Protein AF-A0A8H7DHP2-F1 (afdb_monomer)

Foldseek 3Di:
DFDWDADPPDRDIDRPPPCDPDPVCVVVCCVPPPQAEAEAEQCPVVPVLV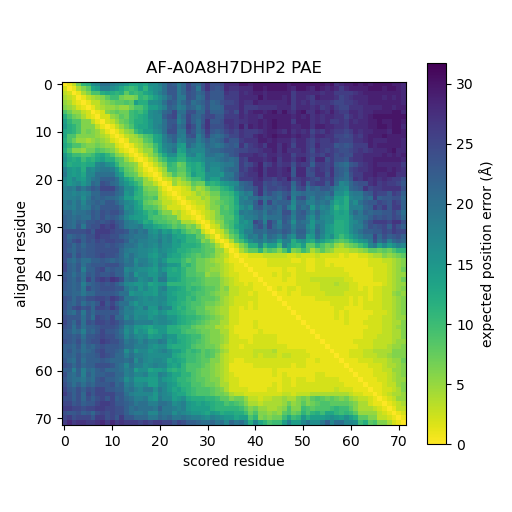VVCVVCVSHHYHYDYPDDDPDD

InterPro domains:
  IPR029063 S-adenosyl-L-methionine-dependent methyltransferase superfamily [G3DSA:3.40.50.150] (20-69)
  IPR029063 S-adenosyl-L-methionine-dependent methyltransferase superfamily [SSF53335] (7-68)
  IPR041698 Methyltransferase domain 25 [PF13649] (38-68)

pLDDT: mean 73.38, std 20.56, range [39.94, 97.88]

Mean predicted aligned error: 14.07 Å

Sequence (72 aa):
MSARYEHPKDGGFVYPVLPPASDSERLDTMHNTIARKIIELGCGSGAWAIQAAKQFPDAQVVAVDQSPLPDR

Organism: NCBI:txid230812

Secondary structure (DSSP, 8-state):
-PPPEE-TTT-PEE---PPPSSHHHHHHHHHHHS-EEEEEES-TT-HHHHHHHHH-TTEEEEEE-SSPPPP-

Solvent-accessible surface area (backbone atoms only — not comparable to full-atom values): 4760 Å² total; per-residue (Å²): 138,86,80,82,48,74,41,95,86,75,80,44,76,47,76,73,80,69,78,61,96,42,72,67,53,43,52,54,46,54,72,73,71,52,76,44,74,46,77,41,79,68,32,82,87,36,66,62,51,57,52,49,36,69,75,37,73,77,34,54,65,45,70,39,55,90,68,78,81,77,91,130

Structure (mmCIF, N/CA/C/O backbone):
data_AF-A0A8H7DHP2-F1
#
_entry.id   AF-A0A8H7DHP2-F1
#
loop_
_atom_site.group_PDB
_atom_site.id
_atom_site.type_symbol
_atom_site.label_atom_id
_atom_site.label_alt_id
_atom_site.label_comp_id
_atom_site.label_asym_id
_atom_site.label_entity_id
_atom_site.label_seq_id
_atom_site.pdbx_PDB_ins_code
_atom_site.Cartn_x
_atom_site.Cartn_y
_atom_site.Cartn_z
_atom_site.occupancy
_atom_site.B_iso_or_equiv
_atom_site.auth_seq_id
_atom_site.auth_comp_id
_atom_site.auth_asym_id
_atom_site.auth_atom_id
_atom_site.pdbx_PDB_model_num
ATOM 1 N N . MET A 1 1 ? -32.913 10.385 20.997 1.00 39.94 1 MET A N 1
ATOM 2 C CA . MET A 1 1 ? -33.847 9.979 19.922 1.00 39.94 1 MET A CA 1
ATOM 3 C C . MET A 1 1 ? -33.070 9.984 18.614 1.00 39.94 1 MET A C 1
ATOM 5 O O . MET A 1 1 ? -32.625 11.050 18.218 1.00 39.94 1 MET A O 1
ATOM 9 N N . SER A 1 2 ? -32.805 8.825 18.003 1.00 45.94 2 SER A N 1
ATOM 10 C CA . SER A 1 2 ? -32.097 8.743 16.715 1.00 45.94 2 SER A CA 1
ATOM 11 C C . SER A 1 2 ? -33.104 8.752 15.563 1.00 45.94 2 SER A C 1
ATOM 13 O O . SER A 1 2 ? -34.017 7.929 15.524 1.00 45.94 2 SER A O 1
ATOM 15 N N . ALA A 1 3 ? -32.961 9.704 14.641 1.00 46.19 3 ALA A N 1
ATOM 16 C CA . ALA A 1 3 ? -33.753 9.741 13.416 1.00 46.19 3 ALA A CA 1
ATOM 17 C C . ALA A 1 3 ? -33.163 8.736 12.415 1.00 46.19 3 ALA A C 1
ATOM 19 O O . ALA A 1 3 ? -31.972 8.788 12.107 1.00 46.19 3 ALA A O 1
ATOM 20 N N . ARG A 1 4 ? -33.985 7.795 11.942 1.00 47.66 4 ARG A N 1
ATOM 21 C CA . ARG A 1 4 ? -33.631 6.868 10.859 1.00 47.66 4 ARG A CA 1
ATOM 22 C C . ARG A 1 4 ? -34.042 7.507 9.534 1.00 47.66 4 ARG A C 1
ATOM 24 O O . ARG A 1 4 ? -35.168 7.985 9.433 1.00 47.66 4 ARG A O 1
ATOM 31 N N . TYR A 1 5 ? -33.151 7.509 8.547 1.00 45.97 5 TYR A N 1
ATOM 32 C CA . TYR A 1 5 ? -33.469 7.903 7.175 1.00 45.97 5 TYR A CA 1
ATOM 33 C C . TYR A 1 5 ? -33.285 6.689 6.260 1.00 45.97 5 TYR A C 1
ATOM 35 O O . TYR A 1 5 ? -32.253 6.017 6.309 1.00 45.97 5 TYR A O 1
ATOM 43 N N . GLU A 1 6 ? -34.305 6.377 5.468 1.00 46.88 6 GLU A N 1
ATOM 44 C CA . GLU A 1 6 ? -34.289 5.252 4.531 1.00 46.88 6 GLU A CA 1
ATOM 45 C C . GLU A 1 6 ? -33.680 5.689 3.195 1.00 46.88 6 GLU A C 1
ATOM 47 O O . GLU A 1 6 ? -34.025 6.745 2.660 1.00 46.88 6 GLU A O 1
ATOM 52 N N . HIS A 1 7 ? -32.756 4.890 2.652 1.00 47.22 7 HIS A N 1
ATOM 53 C CA . HIS A 1 7 ? -32.144 5.179 1.360 1.00 47.22 7 HIS A CA 1
ATOM 54 C C . HIS A 1 7 ? -33.159 4.931 0.229 1.00 47.22 7 HIS A C 1
ATOM 56 O O . HIS A 1 7 ? -33.659 3.810 0.093 1.00 47.22 7 HIS A O 1
ATOM 62 N N . PRO A 1 8 ? -33.440 5.926 -0.633 1.00 50.19 8 PRO A N 1
ATOM 63 C CA . PRO A 1 8 ? -34.583 5.883 -1.547 1.00 50.19 8 PRO A CA 1
ATOM 64 C C . PRO A 1 8 ? -34.459 4.894 -2.715 1.00 50.19 8 PRO A C 1
ATOM 66 O O . PRO A 1 8 ? -35.395 4.791 -3.503 1.00 50.19 8 PRO A O 1
ATOM 69 N N . LYS A 1 9 ? -33.331 4.188 -2.875 1.00 54.66 9 LYS A N 1
ATOM 70 C CA . LYS A 1 9 ? -33.110 3.2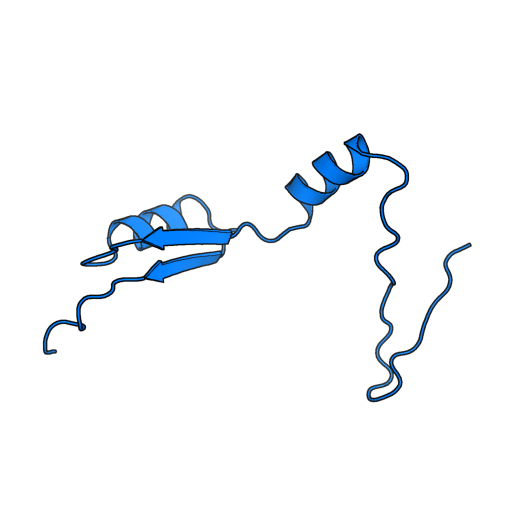96 -4.029 1.00 54.66 9 LYS A CA 1
ATOM 71 C C . LYS A 1 9 ? -33.019 1.809 -3.693 1.00 54.66 9 LYS A C 1
ATOM 73 O O . LYS A 1 9 ? -33.345 0.998 -4.552 1.00 54.66 9 LYS A O 1
ATOM 78 N N . ASP A 1 10 ? -32.668 1.450 -2.455 1.00 59.62 10 ASP A N 1
ATOM 79 C CA . ASP A 1 10 ? -32.259 0.067 -2.152 1.00 59.62 10 ASP A CA 1
ATOM 80 C C . ASP A 1 10 ? -32.795 -0.463 -0.808 1.00 59.62 10 ASP A C 1
ATOM 82 O O . ASP A 1 10 ? -32.418 -1.553 -0.386 1.00 59.62 10 ASP A O 1
ATOM 86 N N . GLY A 1 11 ? -33.637 0.297 -0.092 1.00 51.72 11 GLY A N 1
ATOM 87 C CA . GLY A 1 11 ? -34.180 -0.115 1.215 1.00 51.72 11 GLY A CA 1
ATOM 88 C C . GLY A 1 11 ? -33.130 -0.244 2.330 1.00 51.72 11 GLY A C 1
ATOM 89 O O . GLY A 1 11 ? -33.436 -0.709 3.426 1.00 51.72 11 GLY A O 1
ATOM 90 N N . GLY A 1 12 ? -31.886 0.163 2.066 1.00 43.53 12 GLY A N 1
ATOM 91 C CA . GLY A 1 12 ? -30.821 0.218 3.057 1.00 43.53 12 GLY A CA 1
ATOM 92 C C . GLY A 1 12 ? -31.035 1.366 4.041 1.00 43.53 12 GLY A C 1
ATOM 93 O O . GLY A 1 12 ? -31.389 2.481 3.657 1.00 43.53 12 GLY A O 1
ATOM 94 N N . PHE A 1 13 ? -30.790 1.111 5.324 1.00 46.22 13 PHE A N 1
ATOM 95 C CA . PHE A 1 13 ? -30.746 2.167 6.330 1.00 46.22 13 PHE A CA 1
ATOM 96 C C . PHE A 1 13 ? -29.372 2.831 6.304 1.00 46.22 13 PHE A C 1
ATOM 98 O O . PHE A 1 13 ? -28.355 2.177 6.533 1.00 46.22 13 PHE A O 1
ATOM 105 N N . VAL A 1 14 ? -29.343 4.141 6.076 1.00 47.12 14 VAL A N 1
ATOM 106 C CA . VAL A 1 14 ? -28.168 4.960 6.380 1.00 47.12 14 VAL A CA 1
ATOM 107 C C . VAL A 1 14 ? -28.370 5.542 7.767 1.00 47.12 14 VAL A C 1
ATOM 109 O O . VAL A 1 14 ? -29.297 6.313 8.011 1.00 47.12 14 VAL A O 1
ATOM 112 N N . TYR A 1 15 ? -27.490 5.173 8.693 1.00 45.75 15 TYR A N 1
ATOM 113 C CA . TYR A 1 15 ? -27.326 5.950 9.910 1.00 45.75 15 TYR A CA 1
ATOM 114 C C . TYR A 1 15 ? -26.658 7.260 9.493 1.00 45.75 15 TYR A C 1
ATOM 116 O O . TYR A 1 15 ? -25.523 7.209 9.011 1.00 45.75 15 TYR A O 1
ATOM 124 N N . PRO A 1 16 ? -27.313 8.430 9.624 1.00 44.00 16 PRO A N 1
ATOM 125 C CA . PRO A 1 16 ? -26.573 9.669 9.503 1.00 44.00 16 PRO A CA 1
ATOM 126 C C . PRO A 1 16 ? -25.495 9.619 10.584 1.00 44.00 16 PRO A C 1
ATOM 128 O O . PRO A 1 16 ? -25.810 9.474 11.768 1.00 44.00 16 PRO A O 1
ATOM 131 N N . VAL A 1 17 ? -24.226 9.680 10.179 1.00 55.06 17 VAL A N 1
ATOM 132 C CA . VAL A 1 17 ? -23.136 9.948 11.115 1.00 55.06 17 VAL A CA 1
ATOM 133 C C . VAL A 1 17 ? -23.416 11.351 11.636 1.00 55.06 17 VAL A C 1
ATOM 135 O O . VAL A 1 17 ? -23.099 12.343 10.982 1.00 55.06 17 VAL A O 1
ATOM 138 N N . LEU A 1 18 ? -24.134 11.437 12.758 1.00 54.38 18 LEU A N 1
ATOM 139 C CA . LEU A 1 18 ? -24.326 12.682 13.484 1.00 54.38 18 LEU A CA 1
ATOM 140 C C . LEU A 1 18 ? -22.922 13.255 13.703 1.00 54.38 18 LEU A C 1
ATOM 142 O O . LEU A 1 18 ? -22.071 12.532 14.229 1.00 54.38 18 LEU A O 1
ATOM 146 N N . PRO A 1 19 ? -22.636 14.497 13.269 1.00 54.00 19 PRO A N 1
ATOM 147 C CA . PRO A 1 19 ? -21.353 15.095 13.587 1.00 54.00 19 PRO A CA 1
ATOM 148 C C . PRO A 1 19 ? -21.229 15.090 15.118 1.00 54.00 19 PRO A C 1
ATOM 150 O O . PRO A 1 19 ? -22.185 15.491 15.789 1.00 54.00 19 PRO A O 1
ATOM 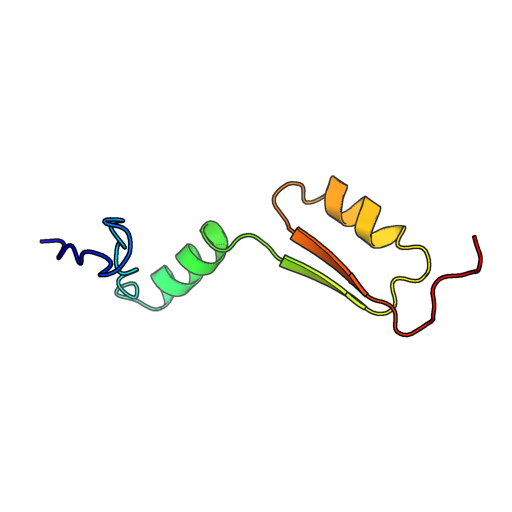153 N N . PRO A 1 20 ? -20.118 14.584 15.680 1.00 58.16 20 PRO A N 1
ATOM 154 C CA . PRO A 1 20 ? -19.987 14.451 17.125 1.00 58.16 20 PRO A CA 1
ATOM 155 C C . PRO A 1 20 ? -20.112 15.821 17.803 1.00 58.16 20 PRO A C 1
ATOM 157 O O . PRO A 1 20 ? -19.843 16.862 17.192 1.00 58.16 20 PRO A O 1
ATOM 160 N N . ALA A 1 21 ? -20.582 15.809 19.052 1.00 64.38 21 ALA A N 1
ATOM 161 C CA . ALA A 1 21 ? -21.043 16.995 19.768 1.00 64.38 21 ALA A CA 1
ATOM 162 C C . ALA A 1 21 ? -19.905 17.965 20.141 1.00 64.38 21 ALA A C 1
ATOM 164 O O . ALA A 1 21 ? -20.177 19.114 20.491 1.00 64.38 21 ALA A O 1
ATOM 165 N N . SER A 1 22 ? -18.643 17.534 20.034 1.00 66.50 22 SER A N 1
ATOM 166 C CA . SER A 1 22 ? -17.456 18.324 20.376 1.00 66.50 22 SER A CA 1
ATOM 167 C C . SER A 1 22 ? -16.225 17.991 19.516 1.00 66.50 22 SER A C 1
ATOM 169 O O . SER A 1 22 ? -16.137 16.930 18.896 1.00 66.50 22 SER A O 1
ATOM 171 N N . ASP A 1 23 ? -15.243 18.900 19.485 1.00 63.84 23 ASP A N 1
ATOM 172 C CA . ASP A 1 23 ? -14.006 18.742 18.700 1.00 63.84 23 ASP A CA 1
ATOM 173 C C . ASP A 1 23 ? -13.065 17.653 19.243 1.00 63.84 23 ASP A C 1
ATOM 175 O O . ASP A 1 23 ? -12.353 17.017 18.467 1.00 63.84 23 ASP A O 1
ATOM 179 N N . SER A 1 24 ? -13.0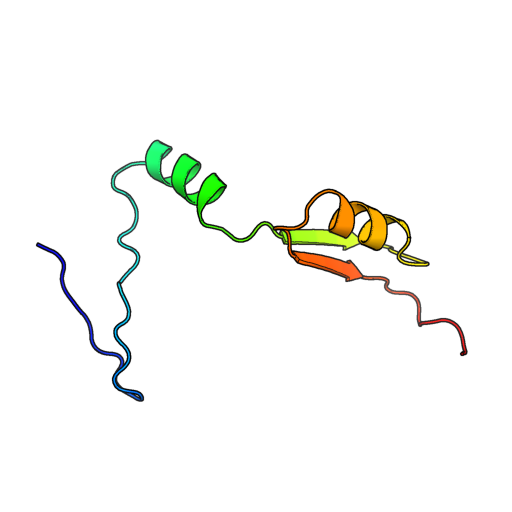93 17.372 20.549 1.00 59.69 24 SER A N 1
ATOM 180 C CA . SER A 1 24 ? -12.356 16.244 21.136 1.00 59.69 24 SER A CA 1
ATOM 181 C C . SER A 1 24 ? -12.960 14.902 20.724 1.00 59.69 24 SER A C 1
ATOM 183 O O . SER A 1 24 ? -12.233 13.992 20.339 1.00 59.69 24 SER A O 1
ATOM 185 N N . GLU A 1 25 ? -14.291 14.798 20.690 1.00 59.91 25 GLU A N 1
ATOM 186 C CA . GLU A 1 25 ? -14.970 13.612 20.159 1.00 59.91 25 GLU A CA 1
ATOM 187 C C . GLU A 1 25 ? -14.757 13.468 18.646 1.00 59.91 25 GLU A C 1
ATOM 189 O O . GLU A 1 25 ? -14.654 12.340 18.162 1.00 59.91 25 GLU A O 1
ATOM 194 N N . ARG A 1 26 ? -14.628 14.576 17.888 1.00 61.38 26 ARG A N 1
ATOM 195 C CA . ARG A 1 26 ? -14.174 14.525 16.483 1.00 61.38 26 ARG A CA 1
ATOM 196 C C . ARG A 1 26 ? -12.805 13.876 16.395 1.00 61.38 26 ARG A C 1
ATOM 198 O O . ARG A 1 26 ? -12.663 12.929 15.631 1.00 61.38 26 ARG A O 1
ATOM 205 N N . LEU A 1 27 ? -11.831 14.355 17.164 1.00 57.66 27 LEU A N 1
ATOM 206 C CA . LEU A 1 27 ? -10.462 13.839 17.138 1.00 57.66 27 LEU A CA 1
ATOM 207 C C . LEU A 1 27 ? -10.417 12.350 17.501 1.00 57.66 27 LEU A C 1
ATOM 209 O O . LEU A 1 27 ? -9.863 11.564 16.738 1.00 57.66 27 LEU A O 1
ATOM 213 N N . ASP A 1 28 ? -11.064 11.928 18.583 1.00 58.41 28 ASP A N 1
ATOM 214 C CA . ASP A 1 28 ? -11.039 10.523 19.011 1.00 58.41 28 ASP A CA 1
ATOM 215 C C . ASP A 1 28 ? -11.794 9.597 18.044 1.00 58.41 28 ASP A C 1
ATO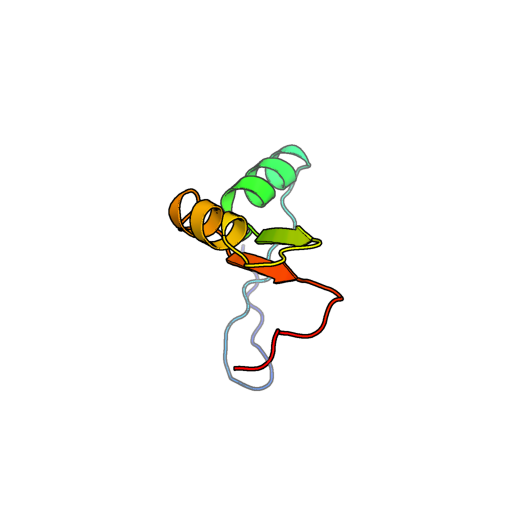M 217 O O . ASP A 1 28 ? -11.326 8.500 17.725 1.00 58.41 28 ASP A O 1
ATOM 221 N N . THR A 1 29 ? -12.921 10.057 17.490 1.00 57.22 29 THR A N 1
ATOM 222 C CA . THR A 1 29 ? -13.676 9.297 16.480 1.00 57.22 29 THR A CA 1
ATOM 223 C C . THR A 1 29 ? -12.904 9.218 15.158 1.00 57.22 29 THR A C 1
ATOM 225 O O . THR A 1 29 ? -12.867 8.150 14.540 1.00 57.22 29 THR A O 1
ATOM 228 N N . MET A 1 30 ? -12.221 10.295 14.746 1.00 54.09 30 MET A N 1
ATOM 229 C CA . MET A 1 30 ? -11.348 10.298 13.565 1.00 54.09 30 MET A CA 1
ATOM 230 C C . MET A 1 30 ? -10.197 9.297 13.707 1.00 54.09 30 MET A C 1
ATOM 232 O O . MET A 1 30 ? -9.876 8.606 12.742 1.00 54.09 30 MET A O 1
ATOM 236 N N . HIS A 1 31 ? -9.610 9.165 14.900 1.00 55.59 31 HIS A N 1
ATOM 237 C CA . HIS A 1 31 ? -8.517 8.219 15.132 1.00 55.59 31 HIS A CA 1
ATOM 238 C C . HIS A 1 31 ? -8.965 6.749 15.178 1.00 55.59 31 HIS A C 1
ATOM 240 O O . HIS A 1 31 ? -8.136 5.877 14.924 1.00 55.59 31 HIS A O 1
ATOM 246 N N . ASN A 1 32 ? -10.242 6.461 15.475 1.00 51.59 32 ASN A N 1
ATOM 247 C CA . ASN A 1 32 ? -10.691 5.099 15.804 1.00 51.59 32 ASN A CA 1
ATOM 248 C C . ASN A 1 32 ? -11.791 4.516 14.889 1.00 51.59 32 ASN A C 1
ATOM 250 O O . ASN A 1 32 ? -12.151 3.352 15.036 1.00 51.59 32 ASN A O 1
ATOM 254 N N . THR A 1 33 ? -12.329 5.284 13.932 1.00 51.38 33 THR A N 1
ATOM 255 C CA . THR A 1 33 ? -13.330 4.780 12.956 1.00 51.38 33 THR A CA 1
ATOM 256 C C . THR A 1 33 ? -12.985 5.036 11.490 1.00 51.38 33 THR A C 1
ATOM 258 O O . THR A 1 33 ? -13.640 4.492 10.600 1.00 51.38 33 THR A O 1
ATOM 261 N N . ILE A 1 34 ? -11.937 5.811 11.203 1.00 58.38 34 ILE A N 1
ATOM 262 C CA . ILE A 1 34 ? -11.458 6.001 9.835 1.00 58.38 34 ILE A CA 1
ATOM 263 C C . ILE A 1 34 ? -10.471 4.872 9.539 1.00 58.38 34 ILE A C 1
ATOM 265 O O . ILE A 1 34 ? -9.406 4.804 10.150 1.00 58.38 34 ILE A O 1
ATOM 269 N N . ALA A 1 35 ? -10.820 3.979 8.606 1.00 64.00 35 ALA A N 1
ATOM 270 C CA . ALA A 1 35 ? -9.880 2.999 8.064 1.00 64.00 35 ALA A CA 1
ATOM 271 C C . ALA A 1 35 ? -8.558 3.708 7.735 1.00 64.00 35 ALA A C 1
ATOM 273 O O . ALA A 1 35 ? -8.553 4.680 6.971 1.00 64.00 35 ALA A O 1
ATOM 274 N N . ARG A 1 36 ? -7.454 3.278 8.357 1.00 82.69 36 ARG A N 1
ATOM 275 C CA . ARG A 1 36 ? -6.174 3.983 8.229 1.00 82.69 36 ARG A CA 1
ATOM 276 C C . ARG A 1 36 ? -5.695 3.857 6.785 1.00 82.69 36 ARG A C 1
ATOM 278 O O . ARG A 1 36 ? -5.638 2.757 6.248 1.00 82.69 36 ARG A O 1
ATOM 285 N N . LYS A 1 37 ? -5.389 4.977 6.131 1.00 91.31 37 LYS A N 1
ATOM 286 C CA . LYS A 1 37 ? -4.904 4.998 4.744 1.00 91.31 37 LYS A CA 1
ATOM 287 C C . LYS A 1 37 ? -3.475 5.513 4.715 1.00 91.31 37 LYS A C 1
ATOM 289 O O . LYS A 1 37 ? -3.193 6.561 5.290 1.00 91.31 37 LYS A O 1
ATOM 294 N N . ILE A 1 38 ? -2.595 4.780 4.045 1.00 94.38 38 ILE A N 1
ATOM 295 C CA . ILE A 1 38 ? -1.185 5.127 3.849 1.00 94.38 38 ILE A CA 1
ATOM 296 C C . ILE A 1 38 ? -0.937 5.205 2.344 1.00 94.38 38 ILE A C 1
ATOM 298 O O . ILE A 1 38 ? -1.356 4.316 1.604 1.00 94.38 38 ILE A O 1
ATOM 302 N N . ILE A 1 39 ? -0.251 6.255 1.894 1.00 96.31 39 ILE A N 1
ATOM 303 C CA . ILE A 1 39 ? 0.203 6.398 0.509 1.00 96.31 39 ILE A CA 1
ATOM 304 C C . ILE A 1 39 ? 1.733 6.436 0.468 1.00 96.31 39 ILE A C 1
ATOM 306 O O . ILE A 1 39 ? 2.350 7.225 1.182 1.00 96.31 39 ILE A O 1
ATOM 310 N N . GLU A 1 40 ? 2.334 5.583 -0.360 1.00 96.62 40 GLU A N 1
ATOM 311 C CA . GLU A 1 40 ? 3.753 5.645 -0.723 1.00 96.62 40 GLU A CA 1
ATOM 312 C C . GLU A 1 40 ? 3.884 6.338 -2.084 1.00 96.62 40 GLU A C 1
ATOM 314 O O . GLU A 1 40 ? 3.308 5.882 -3.074 1.00 96.62 40 GLU A O 1
ATOM 319 N N . LEU A 1 41 ? 4.632 7.443 -2.123 1.00 96.81 41 LEU A N 1
ATOM 320 C CA . LEU A 1 41 ? 4.915 8.208 -3.338 1.00 96.81 41 LEU A CA 1
ATOM 321 C C . LEU A 1 41 ? 6.325 7.888 -3.837 1.00 96.81 41 LEU A C 1
ATOM 323 O O . LEU A 1 41 ? 7.283 8.040 -3.082 1.00 96.81 41 LEU A O 1
ATOM 327 N N . GLY A 1 42 ? 6.446 7.500 -5.108 1.00 95.88 42 GLY A N 1
ATOM 328 C CA . GLY A 1 42 ? 7.717 7.051 -5.681 1.00 95.88 42 GLY A CA 1
ATOM 329 C C . GLY A 1 42 ? 8.083 5.654 -5.186 1.00 95.88 42 GLY A C 1
ATOM 330 O O . GLY A 1 42 ? 9.168 5.453 -4.644 1.00 95.88 42 GLY A O 1
ATOM 331 N N . CYS A 1 43 ? 7.142 4.711 -5.295 1.00 96.00 43 CYS A N 1
ATOM 332 C CA . CYS A 1 43 ? 7.282 3.398 -4.674 1.00 96.00 43 CYS A CA 1
ATOM 333 C C . CYS A 1 43 ? 8.326 2.490 -5.343 1.00 96.00 43 CYS A C 1
ATOM 335 O O . CYS A 1 43 ? 8.750 1.508 -4.730 1.00 96.00 43 CYS A O 1
ATOM 337 N N . GLY A 1 44 ? 8.761 2.781 -6.575 1.00 94.19 44 GLY A N 1
ATOM 338 C CA . GLY A 1 44 ? 9.721 1.968 -7.317 1.00 94.19 44 GLY A CA 1
ATOM 339 C C . GLY A 1 44 ? 9.303 0.494 -7.374 1.00 94.19 44 GLY A C 1
ATOM 340 O O . GLY A 1 44 ? 8.361 0.123 -8.066 1.00 94.19 44 GLY A O 1
ATOM 341 N N . SER A 1 45 ? 10.002 -0.366 -6.625 1.00 93.12 45 SER A N 1
ATOM 342 C CA . SER A 1 45 ? 9.688 -1.802 -6.523 1.00 93.12 45 SER A CA 1
ATOM 343 C C . SER A 1 45 ? 8.500 -2.134 -5.607 1.00 93.12 45 SER A C 1
ATOM 345 O O . SER A 1 45 ? 8.045 -3.278 -5.588 1.00 93.12 45 SER A O 1
ATOM 347 N N . GLY A 1 46 ? 8.027 -1.178 -4.806 1.00 94.69 46 GLY A N 1
ATOM 348 C CA . GLY A 1 46 ? 6.967 -1.357 -3.811 1.00 94.69 46 GLY A CA 1
ATOM 349 C C . GLY A 1 46 ? 7.397 -2.121 -2.554 1.00 94.69 46 GLY A C 1
ATOM 350 O O . GLY A 1 46 ? 6.548 -2.536 -1.762 1.00 94.69 46 GLY A O 1
ATOM 351 N N . ALA A 1 47 ? 8.702 -2.337 -2.344 1.00 96.81 47 ALA A N 1
ATOM 352 C CA . ALA A 1 47 ? 9.205 -3.101 -1.201 1.00 96.81 47 ALA A CA 1
ATOM 353 C C . ALA A 1 47 ? 8.772 -2.501 0.148 1.00 96.81 47 ALA A C 1
ATOM 355 O O . ALA A 1 47 ? 8.443 -3.247 1.075 1.00 96.81 47 ALA A O 1
ATOM 356 N N . TRP A 1 48 ? 8.732 -1.170 0.253 1.00 95.94 48 TRP A N 1
ATOM 357 C CA . TRP A 1 48 ? 8.313 -0.499 1.477 1.00 95.94 48 TRP A CA 1
ATOM 358 C C . TRP A 1 48 ? 6.801 -0.599 1.697 1.00 95.94 48 TRP A C 1
ATOM 360 O O . TRP A 1 48 ? 6.400 -1.009 2.783 1.00 95.94 48 TRP A O 1
ATOM 370 N N . ALA A 1 49 ? 5.958 -0.362 0.685 1.00 96.75 49 ALA A N 1
ATOM 371 C CA . ALA A 1 49 ? 4.512 -0.588 0.790 1.00 96.75 49 ALA A CA 1
ATOM 372 C C . ALA A 1 49 ? 4.167 -2.005 1.271 1.00 96.75 49 ALA A C 1
ATOM 374 O O . ALA A 1 49 ? 3.288 -2.168 2.119 1.00 96.75 49 ALA A O 1
ATOM 375 N N . ILE A 1 50 ? 4.882 -3.032 0.794 1.00 97.06 50 ILE A N 1
ATOM 376 C CA . ILE A 1 50 ? 4.693 -4.417 1.257 1.00 97.06 50 ILE A CA 1
ATOM 377 C C . ILE A 1 50 ? 5.033 -4.552 2.747 1.00 97.06 50 ILE A C 1
ATOM 379 O O . ILE A 1 50 ? 4.315 -5.228 3.488 1.00 97.06 50 ILE A O 1
ATOM 383 N N . GLN A 1 51 ? 6.125 -3.936 3.202 1.00 97.88 51 GLN A N 1
ATOM 384 C CA . GLN A 1 51 ? 6.497 -3.943 4.619 1.00 97.88 51 GLN A CA 1
ATOM 385 C C . GLN A 1 51 ? 5.480 -3.174 5.470 1.00 97.88 51 GLN A C 1
ATOM 387 O O . GLN A 1 51 ? 5.034 -3.691 6.494 1.00 97.88 51 GLN A O 1
ATOM 392 N N . ALA A 1 52 ? 5.047 -1.998 5.014 1.00 95.44 52 ALA A N 1
ATOM 393 C CA . ALA A 1 52 ? 4.039 -1.182 5.678 1.00 95.44 52 ALA A CA 1
ATOM 394 C C . ALA A 1 52 ? 2.704 -1.931 5.809 1.00 95.44 52 ALA A C 1
ATOM 396 O O . ALA A 1 52 ? 2.113 -1.931 6.885 1.00 95.44 52 ALA A O 1
ATOM 397 N N . ALA A 1 53 ? 2.265 -2.646 4.769 1.00 95.56 53 ALA A N 1
ATOM 398 C CA . ALA A 1 53 ? 1.038 -3.443 4.811 1.00 95.56 53 ALA A CA 1
ATOM 399 C C . ALA A 1 53 ? 1.108 -4.582 5.844 1.00 95.56 53 ALA A C 1
ATOM 401 O O . ALA A 1 53 ? 0.113 -4.898 6.491 1.00 95.56 53 ALA A O 1
ATOM 402 N N . LYS A 1 54 ? 2.290 -5.182 6.045 1.00 96.44 54 LYS A N 1
ATOM 403 C CA . LYS A 1 54 ? 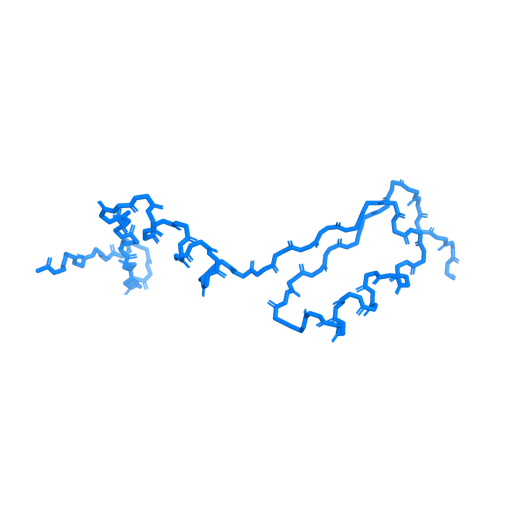2.503 -6.189 7.100 1.00 96.44 54 LYS A CA 1
ATOM 404 C C . LYS A 1 54 ? 2.530 -5.571 8.496 1.00 96.44 54 LYS A C 1
ATOM 406 O O . LYS A 1 54 ? 2.053 -6.186 9.443 1.00 96.44 54 LYS A O 1
ATOM 411 N N . GLN A 1 55 ? 3.119 -4.384 8.625 1.00 96.50 55 GLN A N 1
ATOM 412 C CA . GLN A 1 55 ? 3.257 -3.687 9.902 1.00 96.50 55 GLN A CA 1
ATOM 413 C C . GLN A 1 55 ? 1.936 -3.060 10.372 1.00 96.50 55 GLN A C 1
ATOM 415 O O . GLN A 1 55 ? 1.682 -2.988 11.574 1.00 96.50 55 GLN A O 1
ATOM 420 N N . PHE A 1 56 ? 1.092 -2.632 9.435 1.00 91.94 56 PHE A N 1
ATOM 421 C CA . PHE A 1 56 ? -0.196 -1.993 9.687 1.00 91.94 56 PHE A CA 1
ATOM 422 C C . PHE A 1 56 ? -1.312 -2.782 8.984 1.00 91.94 56 PHE A C 1
ATOM 424 O O . PHE A 1 56 ? -1.834 -2.321 7.970 1.00 91.94 56 PHE A O 1
ATOM 431 N N . PRO A 1 57 ? -1.694 -3.965 9.502 1.00 89.31 57 PRO A N 1
ATOM 432 C CA . PRO A 1 57 ? -2.631 -4.864 8.821 1.00 89.31 57 PRO A CA 1
ATOM 433 C C . PRO A 1 57 ? -4.038 -4.273 8.650 1.00 89.31 57 PRO A C 1
ATOM 435 O O . PRO A 1 57 ? -4.741 -4.625 7.708 1.00 89.31 57 PRO A O 1
ATOM 438 N N . ASP A 1 58 ? -4.431 -3.341 9.522 1.00 87.56 58 ASP A N 1
ATOM 439 C CA . ASP A 1 58 ? -5.724 -2.647 9.448 1.00 87.56 58 ASP A CA 1
ATOM 440 C C . ASP A 1 58 ? -5.696 -1.419 8.522 1.00 87.56 58 ASP A C 1
ATOM 442 O O . ASP A 1 58 ? -6.689 -0.694 8.411 1.00 87.56 58 ASP A O 1
ATOM 446 N N . ALA A 1 59 ? -4.547 -1.126 7.903 1.00 90.19 59 ALA A N 1
ATOM 447 C CA . ALA A 1 59 ? -4.384 0.013 7.018 1.00 90.19 59 ALA A CA 1
ATOM 448 C C . ALA A 1 59 ? -4.474 -0.396 5.543 1.00 90.19 59 ALA A C 1
ATOM 450 O O . ALA A 1 59 ? -3.863 -1.364 5.095 1.00 90.19 59 ALA A O 1
ATOM 451 N N . GLN A 1 60 ? -5.172 0.413 4.749 1.00 93.81 60 GLN A N 1
ATOM 452 C CA . GLN A 1 60 ? -5.068 0.361 3.297 1.00 93.81 60 GLN A CA 1
ATOM 453 C C . GLN A 1 60 ? -3.787 1.082 2.870 1.00 93.81 60 GLN A C 1
ATOM 455 O O . GLN A 1 60 ? -3.672 2.299 3.032 1.00 93.81 60 GLN A O 1
ATOM 460 N N . VAL A 1 61 ? -2.844 0.340 2.293 1.00 95.75 61 VAL A N 1
ATOM 461 C CA . VAL A 1 61 ? -1.600 0.890 1.743 1.00 95.75 61 VAL A C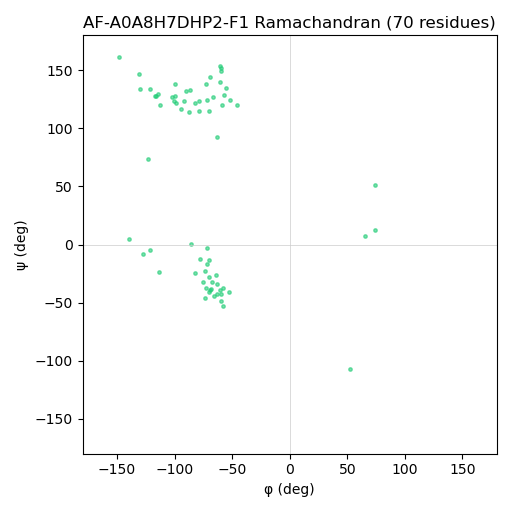A 1
ATOM 462 C C . VAL A 1 61 ? -1.721 1.003 0.225 1.00 95.75 61 VAL A C 1
ATOM 464 O O . VAL A 1 61 ? -2.008 0.018 -0.453 1.00 95.75 61 VAL A O 1
ATOM 467 N N . VAL A 1 62 ? -1.516 2.206 -0.309 1.00 96.38 62 VAL A N 1
ATOM 468 C CA . VAL A 1 62 ? -1.522 2.493 -1.748 1.00 96.38 62 VAL A CA 1
ATOM 469 C C . VAL A 1 62 ? -0.113 2.883 -2.172 1.00 96.38 62 VAL A C 1
ATOM 471 O O . VAL A 1 62 ? 0.438 3.859 -1.671 1.00 96.38 62 VAL A O 1
ATOM 474 N N . ALA A 1 63 ? 0.464 2.128 -3.102 1.00 96.44 63 ALA A N 1
ATOM 475 C CA . ALA A 1 63 ? 1.769 2.418 -3.681 1.00 96.44 63 ALA A CA 1
ATOM 476 C C . ALA A 1 63 ? 1.582 3.089 -5.045 1.00 96.44 63 ALA A C 1
ATOM 478 O O . ALA A 1 63 ? 0.852 2.563 -5.889 1.00 96.44 63 ALA A O 1
ATOM 479 N N . VAL A 1 64 ? 2.220 4.241 -5.256 1.00 96.00 64 VAL A N 1
ATOM 480 C CA . VAL A 1 64 ? 2.133 5.001 -6.508 1.00 96.00 64 VAL A CA 1
ATOM 481 C C . VAL A 1 64 ? 3.534 5.352 -6.994 1.00 96.00 64 VAL A C 1
ATOM 483 O O . VAL A 1 64 ? 4.357 5.864 -6.235 1.00 96.00 64 VAL A O 1
ATOM 486 N N . ASP A 1 65 ? 3.780 5.137 -8.282 1.00 95.62 65 ASP A N 1
ATOM 487 C CA . ASP A 1 65 ? 4.958 5.637 -8.982 1.00 95.62 65 ASP A CA 1
ATOM 488 C C . ASP A 1 65 ? 4.524 6.316 -10.284 1.00 95.62 65 ASP A C 1
ATOM 490 O O . ASP A 1 65 ? 3.522 5.933 -10.891 1.00 95.62 65 ASP A O 1
ATOM 494 N N . GLN A 1 66 ? 5.250 7.357 -10.688 1.00 95.88 66 GLN A N 1
ATOM 495 C CA . GLN A 1 66 ? 5.017 8.025 -11.970 1.00 95.88 66 GLN A CA 1
ATOM 496 C C . GLN A 1 66 ? 5.697 7.270 -13.120 1.00 95.88 66 GLN A C 1
ATOM 498 O O . GLN A 1 66 ? 5.309 7.410 -14.281 1.00 95.88 66 GLN A O 1
ATOM 503 N N . SER A 1 67 ? 6.737 6.502 -12.808 1.00 91.62 67 SER A N 1
ATOM 504 C CA . SER A 1 67 ? 7.477 5.708 -13.776 1.00 91.62 67 SER A CA 1
ATOM 505 C C . SER A 1 67 ? 6.599 4.560 -14.280 1.00 91.62 67 SER A C 1
ATOM 507 O O . SER A 1 67 ? 5.819 3.995 -13.508 1.00 91.62 67 SER A O 1
ATOM 509 N N . PRO A 1 68 ? 6.708 4.183 -15.564 1.00 86.69 68 PRO A N 1
ATOM 510 C CA . PRO A 1 68 ? 6.036 2.992 -16.057 1.00 86.69 68 PRO A CA 1
ATOM 511 C C . PRO A 1 68 ? 6.544 1.754 -15.311 1.00 86.69 68 PRO A C 1
ATOM 513 O O . PRO A 1 68 ? 7.682 1.714 -14.837 1.00 86.69 68 PRO A O 1
ATOM 516 N N . LEU A 1 69 ? 5.700 0.724 -15.237 1.00 81.75 69 LEU A N 1
ATOM 517 C CA . LEU A 1 69 ? 6.152 -0.577 -14.759 1.00 81.75 69 LEU A CA 1
ATOM 518 C C . LEU A 1 69 ? 7.262 -1.096 -15.688 1.00 81.75 69 LEU A C 1
ATOM 520 O O . LEU A 1 69 ? 7.150 -0.922 -16.904 1.00 81.75 69 LEU A O 1
ATOM 524 N N . PRO A 1 70 ? 8.317 -1.726 -15.143 1.00 76.25 70 PRO A N 1
ATOM 525 C CA . PRO A 1 70 ? 9.312 -2.387 -15.973 1.00 76.25 70 PRO A CA 1
ATOM 526 C C . PRO A 1 70 ? 8.6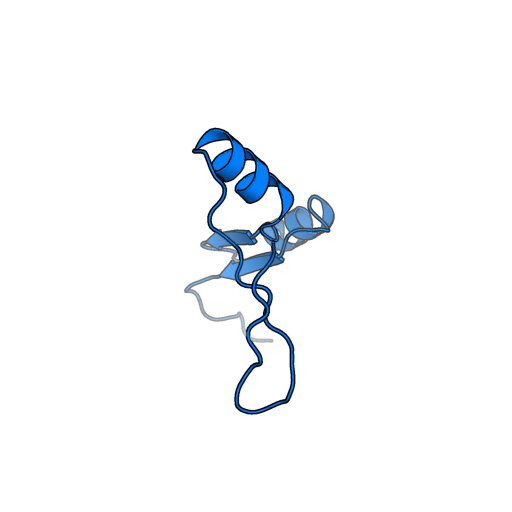52 -3.482 -16.819 1.00 76.25 70 PRO A C 1
ATOM 528 O O . PRO A 1 70 ? 7.672 -4.100 -16.387 1.00 76.25 70 PRO A O 1
ATOM 531 N N . ASP A 1 71 ? 9.203 -3.723 -18.010 1.00 80.19 71 ASP A N 1
ATOM 532 C CA . ASP A 1 71 ? 8.760 -4.808 -18.885 1.00 80.19 71 ASP A CA 1
ATOM 533 C C . ASP A 1 71 ? 8.814 -6.150 -18.129 1.00 80.19 71 ASP A C 1
ATOM 535 O O . ASP A 1 71 ? 9.777 -6.433 -17.410 1.00 80.19 71 ASP A O 1
ATOM 539 N N . ARG A 1 72 ? 7.747 -6.950 -18.253 1.00 69.62 72 ARG A N 1
ATOM 540 C CA . ARG A 1 72 ? 7.586 -8.248 -17.580 1.00 69.62 72 ARG A CA 1
ATOM 541 C C . ARG A 1 72 ? 8.068 -9.401 -18.452 1.00 69.62 72 ARG A C 1
ATOM 543 O O . ARG A 1 72 ? 7.697 -9.415 -19.645 1.00 69.62 72 ARG A O 1
#

Radius of gyration: 19.1 Å; Cα contacts (8 Å, |Δi|>4): 65; chains: 1; bounding box: 44×27×40 Å

Nearest PDB structures (foldseek):
  8j3g-assembly1_A  TM=6.803E-01  e=1.767E-01  Coptis chinensis
  5icg-assembly1_A-2  TM=6.370E-01  e=1.541E-01  Thalictrum flavum subsp. glaucum
  3sir-assembly2_C  TM=5.255E-01  e=5.388E+00  Drosophila mel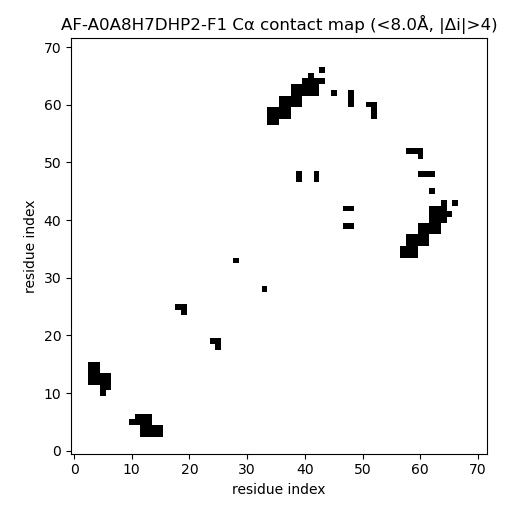anogaster
  7xn4-assembly1_C  TM=4.598E-01  e=9.309E+00  Homo sapiens
  5f2z-assembly2_B  TM=3.730E-01  e=5.388E+00  Mycolicibacterium smegmatis MC2 155